Protein AF-A0A8S3FVF9-F1 (afdb_monomer)

Structure (mmCIF, N/CA/C/O backbone):
data_AF-A0A8S3FVF9-F1
#
_entry.id   AF-A0A8S3FVF9-F1
#
loop_
_atom_site.group_PDB
_atom_site.id
_atom_site.type_symbol
_atom_site.label_atom_id
_atom_site.label_alt_id
_atom_site.label_comp_id
_atom_site.label_asym_id
_atom_site.label_entity_id
_atom_site.label_seq_id
_atom_site.pdbx_PDB_ins_code
_atom_site.Cartn_x
_atom_site.Cartn_y
_atom_site.Cartn_z
_atom_site.occupancy
_atom_s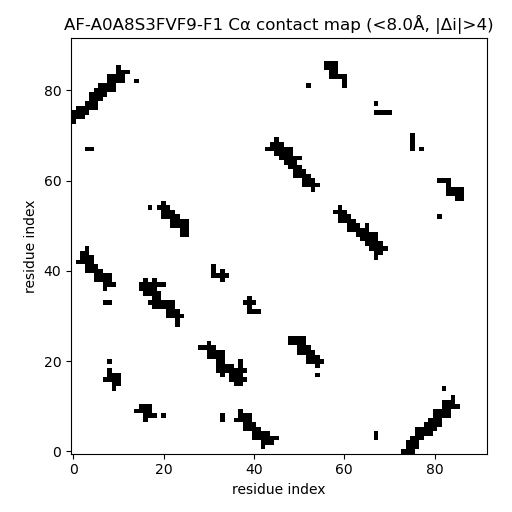ite.B_iso_or_equiv
_atom_site.auth_seq_id
_atom_site.auth_comp_id
_atom_site.auth_asym_id
_atom_site.au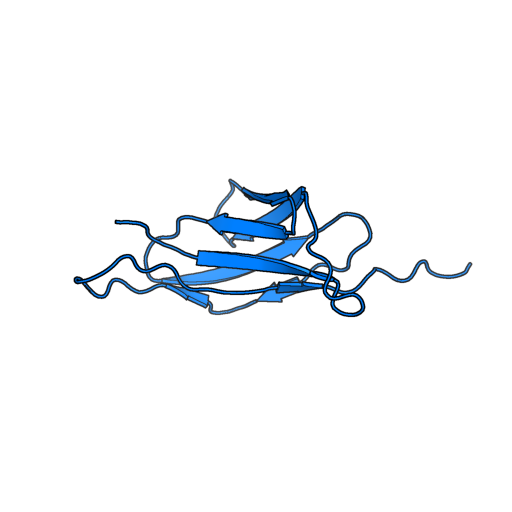th_atom_id
_atom_site.pdbx_PDB_model_num
ATOM 1 N N . SER A 1 1 ? -22.889 -3.137 -2.454 1.00 48.56 1 SER A N 1
ATOM 2 C CA . SER A 1 1 ? -22.103 -2.220 -1.603 1.00 48.56 1 SER A CA 1
ATOM 3 C C . SER A 1 1 ? -20.698 -2.782 -1.470 1.00 48.56 1 SER A C 1
ATOM 5 O O . SER A 1 1 ? -20.572 -3.983 -1.272 1.00 48.56 1 SER A O 1
ATOM 7 N N . HIS A 1 2 ? -19.657 -1.969 -1.647 1.00 60.53 2 HIS A N 1
ATOM 8 C CA . HIS A 1 2 ? -18.261 -2.402 -1.532 1.00 60.53 2 HIS A CA 1
ATOM 9 C C . HIS A 1 2 ? -17.537 -1.477 -0.550 1.00 60.53 2 HIS A C 1
ATOM 11 O O . HIS A 1 2 ? -17.648 -0.260 -0.673 1.00 60.53 2 HIS A O 1
ATOM 17 N N . LEU A 1 3 ? -16.827 -2.062 0.410 1.00 77.62 3 LEU A N 1
ATOM 18 C 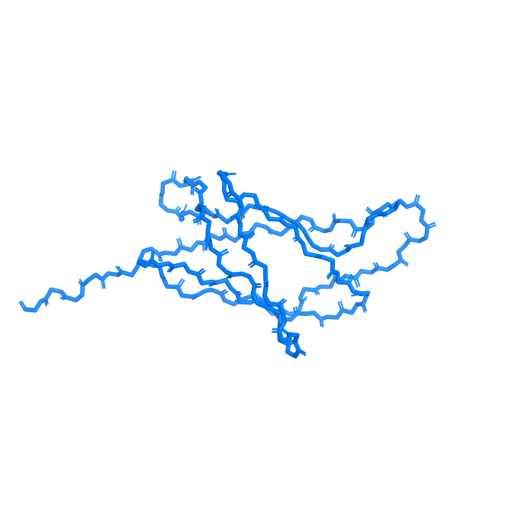CA . LEU A 1 3 ? -16.202 -1.377 1.541 1.00 77.62 3 LEU A CA 1
ATOM 19 C C . LEU A 1 3 ? -14.672 -1.430 1.421 1.00 77.62 3 LEU A C 1
ATOM 21 O O . LEU A 1 3 ? -14.150 -2.424 0.924 1.00 77.62 3 LEU A O 1
ATOM 25 N N . GLY A 1 4 ? -13.948 -0.417 1.898 1.00 86.88 4 GLY A N 1
ATOM 26 C CA . GLY A 1 4 ? -12.492 -0.464 2.074 1.00 86.88 4 GLY A CA 1
ATOM 27 C C . GLY A 1 4 ? -11.698 0.421 1.110 1.00 86.88 4 GLY A C 1
ATOM 28 O O . GLY A 1 4 ? -12.093 1.543 0.793 1.00 86.88 4 GLY A O 1
ATOM 29 N N . ILE A 1 5 ? -10.538 -0.068 0.669 1.00 90.81 5 ILE A N 1
ATOM 30 C CA . ILE A 1 5 ? -9.587 0.689 -0.157 1.00 90.81 5 ILE A CA 1
ATOM 31 C C . ILE A 1 5 ? -9.356 0.006 -1.504 1.00 90.81 5 ILE A C 1
ATOM 33 O O . ILE A 1 5 ? -9.377 -1.218 -1.615 1.00 90.81 5 ILE A O 1
ATOM 37 N N . LYS A 1 6 ? -9.096 0.794 -2.542 1.00 91.38 6 LYS A N 1
ATOM 38 C CA . LYS A 1 6 ? -8.653 0.308 -3.853 1.00 91.38 6 LYS A CA 1
ATOM 39 C C . LYS A 1 6 ? -7.667 1.287 -4.460 1.00 91.38 6 LYS A C 1
ATOM 41 O O . LYS A 1 6 ? -7.600 2.433 -4.032 1.00 91.38 6 LYS A O 1
ATOM 46 N N . GLY A 1 7 ? -6.963 0.894 -5.502 1.00 93.06 7 GLY A N 1
ATOM 47 C CA . GLY A 1 7 ? -6.105 1.827 -6.217 1.00 93.06 7 GLY A CA 1
ATOM 48 C C . GLY A 1 7 ? -5.130 1.124 -7.129 1.00 93.06 7 GLY A C 1
ATOM 49 O O . GLY A 1 7 ? -5.341 -0.026 -7.516 1.00 93.06 7 GLY A O 1
ATOM 50 N N . PHE A 1 8 ? -4.066 1.843 -7.455 1.00 95.75 8 PHE A N 1
ATOM 51 C CA . PHE A 1 8 ? -2.970 1.350 -8.272 1.00 95.75 8 PHE A CA 1
ATOM 52 C C . PHE A 1 8 ? -1.674 1.378 -7.472 1.00 95.75 8 PHE A C 1
ATOM 54 O O . PHE A 1 8 ? -1.412 2.348 -6.766 1.00 95.75 8 PHE A O 1
ATOM 61 N N . ILE A 1 9 ? -0.863 0.341 -7.618 1.00 96.56 9 ILE A N 1
ATOM 62 C CA . ILE A 1 9 ? 0.529 0.308 -7.178 1.00 96.56 9 ILE A CA 1
ATOM 63 C C . ILE A 1 9 ? 1.374 0.531 -8.418 1.00 96.56 9 ILE A C 1
ATOM 65 O O . ILE A 1 9 ? 1.251 -0.219 -9.389 1.00 96.56 9 ILE A O 1
ATOM 69 N N . ARG A 1 10 ? 2.179 1.586 -8.407 1.00 96.94 10 ARG A N 1
ATOM 70 C CA . ARG A 1 10 ? 2.979 2.009 -9.547 1.00 96.94 10 ARG A CA 1
ATOM 71 C C . ARG A 1 10 ? 4.426 2.186 -9.148 1.00 96.94 10 ARG A C 1
ATOM 73 O O . ARG A 1 10 ? 4.738 2.535 -8.013 1.00 96.94 10 ARG A O 1
ATOM 80 N N . ASP A 1 11 ? 5.280 1.949 -10.117 1.00 95.38 11 ASP A N 1
ATOM 81 C CA . ASP A 1 11 ? 6.654 2.403 -10.092 1.00 95.38 11 ASP A CA 1
ATOM 82 C C . ASP A 1 11 ? 6.651 3.934 -10.181 1.00 95.38 11 ASP A C 1
ATOM 84 O O . ASP A 1 11 ? 5.906 4.507 -10.981 1.00 95.38 11 ASP A O 1
ATOM 88 N N . ILE A 1 12 ? 7.395 4.602 -9.306 1.00 95.12 12 ILE A N 1
ATOM 89 C CA . ILE A 1 12 ? 7.371 6.068 -9.229 1.00 95.12 12 ILE A CA 1
ATOM 90 C C . ILE A 1 12 ? 8.027 6.741 -10.441 1.00 95.12 12 ILE A C 1
ATOM 92 O O . ILE A 1 12 ? 7.591 7.823 -10.821 1.00 95.12 12 ILE A O 1
ATOM 96 N N . ASP A 1 13 ? 9.013 6.094 -11.067 1.00 93.62 13 ASP A N 1
ATOM 97 C CA . ASP A 1 13 ? 9.799 6.676 -12.156 1.00 93.62 13 ASP A CA 1
ATOM 98 C C . ASP A 1 13 ? 9.125 6.431 -13.511 1.00 93.62 13 ASP A C 1
ATOM 100 O O . ASP A 1 13 ? 8.994 7.327 -14.343 1.00 93.62 13 ASP A O 1
ATOM 104 N N . THR A 1 14 ? 8.662 5.202 -13.738 1.00 94.25 14 THR A N 1
ATOM 105 C CA . THR A 1 14 ? 8.046 4.793 -15.010 1.00 94.25 14 THR A CA 1
ATOM 106 C C . THR A 1 14 ? 6.528 4.955 -15.020 1.00 94.25 14 THR A C 1
ATOM 108 O O . THR A 1 14 ? 5.905 4.820 -16.073 1.00 94.25 14 THR A O 1
ATOM 111 N N . HIS A 1 15 ? 5.907 5.171 -13.855 1.00 93.69 15 HIS A N 1
ATOM 112 C CA . HIS A 1 15 ? 4.452 5.147 -13.646 1.00 93.69 15 HIS A CA 1
ATOM 113 C C . HIS A 1 15 ? 3.766 3.840 -14.078 1.00 93.69 15 HIS A C 1
ATOM 115 O O . HIS A 1 15 ? 2.532 3.769 -14.168 1.00 93.69 15 HIS A O 1
ATOM 121 N N . THR A 1 16 ? 4.549 2.784 -14.307 1.00 95.31 16 THR A N 1
ATOM 122 C CA . THR A 1 16 ? 4.052 1.477 -14.729 1.00 95.31 16 THR A CA 1
ATOM 123 C C . THR A 1 16 ? 3.421 0.755 -13.546 1.00 95.31 16 THR A C 1
ATOM 125 O O . THR A 1 16 ? 3.929 0.787 -12.427 1.00 95.31 16 THR A O 1
ATOM 128 N N . GLY A 1 17 ? 2.287 0.097 -13.780 1.00 95.88 17 GLY A N 1
ATOM 129 C CA . GLY A 1 17 ? 1.589 -0.660 -12.746 1.00 95.88 17 GLY A CA 1
ATOM 130 C C . GLY A 1 17 ? 2.332 -1.936 -12.348 1.00 95.88 17 GLY A C 1
ATOM 131 O O . GLY A 1 17 ? 2.618 -2.779 -13.197 1.00 95.88 17 GLY A O 1
ATOM 132 N N . ILE A 1 18 ? 2.570 -2.117 -11.051 1.00 96.75 18 ILE A N 1
ATOM 133 C CA . ILE A 1 18 ? 3.339 -3.239 -10.504 1.00 96.75 18 ILE A CA 1
ATOM 134 C C . ILE A 1 18 ? 2.390 -4.374 -10.124 1.00 96.75 18 ILE A C 1
ATOM 136 O O . ILE A 1 18 ? 1.623 -4.278 -9.163 1.00 96.75 18 ILE A O 1
ATOM 140 N N . SER A 1 19 ? 2.444 -5.466 -10.884 1.00 96.94 19 SER A N 1
ATOM 141 C CA . SER A 1 19 ? 1.664 -6.680 -10.620 1.00 96.94 19 SER A CA 1
ATOM 142 C C . SER A 1 19 ? 2.288 -7.518 -9.504 1.00 96.94 19 SER A C 1
ATOM 144 O O . SER A 1 19 ? 3.507 -7.611 -9.392 1.00 96.94 19 SER A O 1
ATOM 146 N N . GLY A 1 20 ? 1.456 -8.189 -8.705 1.00 96.44 20 GLY A N 1
ATOM 147 C CA . GLY A 1 20 ? 1.910 -9.118 -7.670 1.00 96.44 20 GLY A CA 1
ATOM 148 C C . GLY A 1 20 ? 2.484 -8.464 -6.410 1.00 96.44 20 GLY A C 1
ATOM 149 O O . GLY A 1 20 ? 2.917 -9.200 -5.519 1.00 96.44 20 GLY A O 1
ATOM 150 N N . ALA A 1 21 ? 2.450 -7.132 -6.308 1.00 97.19 21 ALA A N 1
ATOM 151 C CA . ALA A 1 21 ? 2.810 -6.400 -5.100 1.00 97.19 21 ALA A CA 1
ATOM 152 C C . ALA A 1 21 ? 1.886 -6.812 -3.948 1.00 97.19 21 ALA A C 1
ATOM 154 O O . ALA A 1 21 ? 0.680 -6.961 -4.136 1.00 97.19 21 ALA A O 1
ATOM 155 N N . LEU A 1 22 ? 2.450 -7.028 -2.766 1.00 97.50 22 LEU A N 1
ATOM 156 C CA . LEU A 1 22 ? 1.757 -7.456 -1.563 1.00 97.50 22 LEU A CA 1
ATOM 157 C C . LEU A 1 22 ? 1.299 -6.229 -0.769 1.00 97.50 22 LEU A C 1
ATOM 159 O O . LEU A 1 22 ? 2.103 -5.363 -0.432 1.00 97.50 22 LEU A O 1
ATOM 163 N N . ILE A 1 23 ? 0.008 -6.180 -0.454 1.00 97.06 23 ILE A N 1
ATOM 164 C CA . ILE A 1 23 ? -0.636 -5.141 0.344 1.00 97.06 23 ILE A CA 1
ATOM 165 C C . ILE A 1 23 ? -0.990 -5.745 1.698 1.00 97.06 23 ILE A C 1
ATOM 167 O O . ILE A 1 23 ? -1.870 -6.611 1.800 1.00 97.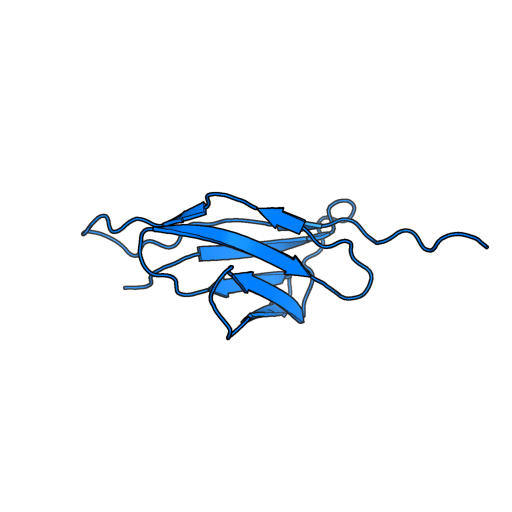06 23 ILE A O 1
ATOM 171 N N . GLN A 1 24 ? -0.315 -5.266 2.736 1.00 96.94 24 GLN A N 1
ATOM 172 C CA . GLN A 1 24 ? -0.504 -5.691 4.112 1.00 96.94 24 GLN A CA 1
ATOM 173 C C . GLN A 1 24 ? -1.084 -4.548 4.936 1.00 96.94 24 GLN A C 1
ATOM 175 O O . GLN A 1 24 ? -0.658 -3.404 4.816 1.00 96.94 24 GLN A O 1
ATOM 180 N N . VAL A 1 25 ? -2.075 -4.868 5.762 1.00 95.75 25 VAL A N 1
ATOM 181 C CA . VAL A 1 25 ? -2.679 -3.919 6.698 1.00 95.75 25 VAL A CA 1
ATOM 182 C C . VAL A 1 25 ? -2.235 -4.317 8.094 1.00 95.75 25 VAL A C 1
ATOM 184 O O . VAL A 1 25 ? -2.283 -5.500 8.436 1.00 95.75 25 VAL A O 1
ATOM 187 N N . GLU A 1 26 ? -1.762 -3.352 8.875 1.00 96.06 26 GLU A N 1
ATOM 188 C CA . GLU A 1 26 ? -1.326 -3.589 10.249 1.00 96.06 26 GLU A CA 1
ATOM 189 C C . GLU A 1 26 ? -2.432 -4.283 11.061 1.00 96.06 26 GLU A C 1
ATOM 191 O O . GLU A 1 26 ? -3.608 -3.938 10.958 1.00 96.06 26 GLU A O 1
ATOM 196 N N . GLY A 1 27 ? -2.065 -5.319 11.818 1.00 92.56 27 GLY A N 1
ATOM 197 C CA . GLY A 1 27 ? -3.013 -6.126 12.592 1.00 92.56 27 GLY A CA 1
ATOM 198 C C . GLY A 1 27 ? -3.864 -7.114 11.779 1.00 92.56 27 GLY A C 1
ATOM 199 O O . GLY A 1 27 ? -4.604 -7.895 12.374 1.00 92.56 27 GLY A O 1
ATOM 200 N N . VAL A 1 28 ? -3.753 -7.151 10.442 1.00 92.44 28 VAL A N 1
ATOM 201 C CA . VAL A 1 28 ? -4.517 -8.077 9.590 1.00 92.44 28 VAL A CA 1
ATOM 202 C C . VAL A 1 28 ? -3.599 -9.101 8.915 1.00 92.44 28 VAL A C 1
ATOM 204 O O . VAL A 1 28 ? -2.896 -8.801 7.954 1.00 92.44 28 VAL A O 1
ATOM 207 N N . LEU A 1 29 ? -3.670 -10.358 9.368 1.00 91.75 29 LEU A N 1
ATOM 208 C CA . LEU A 1 29 ? -2.774 -11.456 8.951 1.00 91.75 29 LEU A CA 1
ATOM 209 C C . LEU A 1 29 ? -3.003 -12.009 7.532 1.00 91.75 29 LEU A C 1
ATOM 211 O O . LEU A 1 29 ? -2.322 -12.936 7.108 1.00 91.75 29 LEU A O 1
ATOM 215 N N . HIS A 1 30 ? -3.952 -11.453 6.787 1.00 92.12 30 HIS A N 1
ATOM 216 C CA . HIS A 1 30 ? -4.296 -11.915 5.445 1.00 92.12 30 HIS A CA 1
ATOM 217 C C . HIS A 1 30 ? -3.937 -10.827 4.441 1.00 92.12 30 HIS A C 1
ATOM 219 O O . HIS A 1 30 ? -4.783 -9.972 4.207 1.00 92.12 30 HIS A O 1
ATOM 225 N N . PRO A 1 31 ? -2.728 -10.762 3.870 1.00 93.81 31 PRO A N 1
ATOM 226 C CA . PRO A 1 31 ? -2.406 -9.765 2.853 1.00 93.81 31 PRO A CA 1
ATOM 227 C C . PRO A 1 31 ? -3.129 -10.060 1.526 1.00 93.81 31 PRO A C 1
ATOM 229 O O . PRO A 1 31 ? -3.576 -11.178 1.280 1.00 93.81 31 PRO A O 1
ATOM 232 N N . VAL A 1 32 ? -3.253 -9.052 0.661 1.00 95.75 32 VAL A N 1
ATOM 233 C CA . VAL A 1 32 ? -3.749 -9.220 -0.722 1.00 95.75 32 VAL A CA 1
ATOM 234 C C . VAL A 1 32 ? -2.650 -8.865 -1.714 1.00 95.75 32 VAL A C 1
ATOM 236 O O . VAL A 1 32 ? -1.675 -8.219 -1.340 1.00 95.75 32 VAL A O 1
ATOM 239 N N . ARG A 1 33 ? -2.787 -9.286 -2.973 1.00 97.06 33 ARG A N 1
ATOM 240 C CA . ARG A 1 33 ? -1.841 -8.942 -4.041 1.00 97.06 33 ARG A CA 1
ATOM 241 C C . ARG A 1 33 ? -2.486 -8.052 -5.095 1.00 97.06 33 ARG A C 1
ATOM 243 O O . ARG A 1 33 ? -3.679 -8.193 -5.364 1.00 97.06 33 ARG A O 1
ATOM 250 N N . SER A 1 34 ? -1.702 -7.165 -5.702 1.00 96.81 34 SER A N 1
ATOM 251 C CA . SER A 1 34 ? -2.131 -6.454 -6.905 1.00 96.81 34 SER A CA 1
ATOM 252 C C . SER A 1 34 ? -2.236 -7.403 -8.095 1.00 96.81 34 SER A C 1
ATOM 254 O O . SER A 1 34 ? -1.469 -8.361 -8.232 1.00 96.81 34 SER A O 1
ATOM 256 N N . VAL A 1 35 ? -3.191 -7.114 -8.974 1.00 95.19 35 VAL A N 1
ATOM 257 C CA . VAL A 1 35 ? -3.373 -7.807 -10.252 1.00 95.19 35 VAL A CA 1
ATOM 258 C C . VAL A 1 35 ? -2.588 -7.103 -11.366 1.00 95.19 35 VAL A C 1
ATOM 260 O O . VAL A 1 35 ? -1.828 -6.159 -11.122 1.00 95.19 35 VAL A O 1
ATOM 263 N N . LYS A 1 36 ? -2.783 -7.548 -12.614 1.00 92.62 36 LYS A N 1
ATOM 264 C CA . LYS A 1 36 ? -2.199 -6.918 -13.806 1.00 92.62 36 LYS A CA 1
ATOM 265 C C . LYS A 1 36 ? -2.453 -5.400 -13.803 1.00 92.62 36 LYS A C 1
ATOM 267 O O . LYS A 1 36 ? -3.537 -4.947 -13.441 1.00 92.62 36 LYS A O 1
ATOM 272 N N . ASN A 1 37 ? -1.449 -4.624 -14.215 1.00 92.25 37 ASN A N 1
ATOM 273 C CA . ASN A 1 37 ? -1.434 -3.152 -14.190 1.00 92.25 37 ASN A CA 1
ATOM 274 C C . ASN A 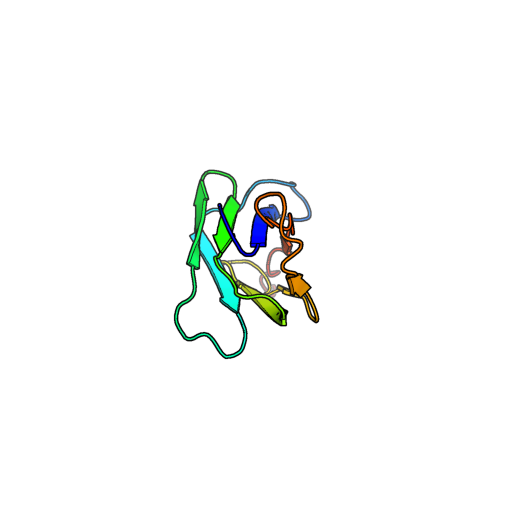1 37 ? -1.458 -2.530 -12.778 1.00 92.25 37 ASN A C 1
ATOM 276 O O . ASN A 1 37 ? -1.778 -1.351 -12.627 1.00 92.25 37 ASN A O 1
ATOM 280 N N . GLY A 1 38 ? -1.129 -3.304 -11.741 1.00 94.62 38 GLY A N 1
ATOM 281 C CA . GLY A 1 38 ? -0.987 -2.810 -10.372 1.00 94.62 38 GLY A CA 1
ATOM 282 C C . GLY A 1 38 ? -2.296 -2.465 -9.674 1.00 94.62 38 GLY A C 1
ATOM 283 O O . GLY A 1 38 ? -2.270 -1.869 -8.601 1.00 94.62 38 GLY A O 1
ATOM 284 N N . VAL A 1 39 ? -3.442 -2.835 -10.246 1.00 95.44 39 VAL A N 1
ATOM 285 C CA . VAL A 1 39 ? -4.744 -2.629 -9.604 1.00 95.44 39 VAL A CA 1
ATOM 286 C C . VAL A 1 39 ? -4.828 -3.485 -8.344 1.00 95.44 39 VAL A C 1
ATOM 288 O O . VAL A 1 39 ? -4.447 -4.654 -8.352 1.00 95.44 39 VAL A O 1
ATOM 291 N N . TYR A 1 40 ? -5.364 -2.929 -7.264 1.00 94.50 40 TYR A N 1
ATOM 292 C CA . TYR A 1 40 ? -5.666 -3.685 -6.055 1.00 94.50 40 TYR A CA 1
ATOM 293 C C . TYR A 1 40 ? -6.983 -3.218 -5.431 1.00 94.50 40 TYR A C 1
ATOM 295 O O . TYR A 1 40 ? -7.433 -2.087 -5.636 1.00 94.50 40 TYR A O 1
ATOM 303 N N . TRP A 1 41 ? -7.590 -4.093 -4.636 1.00 92.25 41 TRP A N 1
ATOM 304 C CA . TRP A 1 41 ? -8.701 -3.768 -3.753 1.00 92.25 41 TRP A CA 1
ATOM 305 C C . TRP A 1 41 ? -8.570 -4.570 -2.467 1.00 92.25 41 TRP A C 1
ATOM 307 O O . TRP A 1 41 ? -8.177 -5.737 -2.464 1.00 92.25 41 TRP A O 1
ATOM 317 N N . ARG A 1 42 ? -8.902 -3.928 -1.355 1.00 91.25 42 ARG A N 1
ATOM 318 C CA . ARG A 1 42 ? -8.864 -4.519 -0.032 1.00 91.25 42 ARG A CA 1
ATOM 319 C C . ARG A 1 42 ? -10.079 -4.070 0.764 1.00 91.25 42 ARG A C 1
ATOM 321 O O . ARG A 1 42 ? -10.213 -2.894 1.089 1.00 91.25 42 ARG A O 1
ATOM 328 N N . LEU A 1 43 ? -10.934 -5.035 1.098 1.00 89.44 43 LEU A N 1
ATOM 329 C CA . LEU A 1 43 ? -12.038 -4.830 2.027 1.00 89.44 43 LEU A CA 1
ATOM 330 C C . LEU A 1 43 ? -11.485 -4.505 3.418 1.00 89.44 43 LEU A C 1
ATOM 332 O O . LEU A 1 43 ? -10.659 -5.255 3.945 1.00 89.44 43 LEU A O 1
ATOM 336 N N . LEU A 1 44 ? -11.937 -3.387 3.982 1.00 88.25 44 LEU A N 1
ATOM 337 C CA . LEU A 1 44 ? -11.602 -2.920 5.325 1.00 88.25 44 LEU A CA 1
ATOM 338 C C . LEU A 1 44 ? -12.841 -2.309 5.954 1.00 88.25 44 LEU A C 1
ATOM 340 O O . LEU A 1 44 ? -13.581 -1.601 5.277 1.00 88.25 44 LEU A O 1
ATOM 344 N N . LEU A 1 45 ? -13.038 -2.577 7.241 1.00 87.31 45 LEU A N 1
ATOM 345 C CA . LEU A 1 45 ? -14.054 -1.903 8.040 1.00 87.31 45 LEU A CA 1
ATOM 346 C C . LEU A 1 45 ? -13.672 -0.430 8.257 1.00 87.31 45 LEU A C 1
ATOM 348 O O . LEU A 1 45 ? -12.485 -0.091 8.150 1.00 87.31 45 LEU A O 1
ATOM 352 N N . PRO A 1 46 ? -14.643 0.443 8.579 1.00 88.19 46 PRO A N 1
ATOM 353 C CA . PRO A 1 46 ? -14.342 1.811 8.959 1.00 88.19 46 PRO A CA 1
ATOM 354 C C . PRO A 1 46 ? -13.341 1.878 10.103 1.00 88.19 46 PRO A C 1
ATOM 356 O O . PRO A 1 46 ? -13.377 1.067 11.027 1.00 88.19 46 PRO A O 1
ATOM 359 N N . GLY A 1 47 ? -12.455 2.859 10.033 1.00 88.88 47 GLY A N 1
ATOM 360 C CA . GLY A 1 47 ? -11.360 3.033 10.969 1.00 88.88 47 GLY A CA 1
ATOM 361 C C . GLY A 1 47 ? -10.130 3.623 10.293 1.00 88.88 47 GLY A C 1
ATOM 362 O O . GLY A 1 47 ? -10.126 3.907 9.092 1.00 88.88 47 GLY A O 1
ATOM 363 N N . LEU A 1 48 ? -9.084 3.803 11.092 1.00 91.44 48 LEU A N 1
ATOM 364 C CA . LEU A 1 48 ? -7.763 4.198 10.623 1.00 91.44 48 LEU A CA 1
ATOM 365 C C . LEU A 1 48 ? -6.913 2.951 10.417 1.00 91.44 48 LEU A C 1
ATOM 367 O O . LEU A 1 48 ? -6.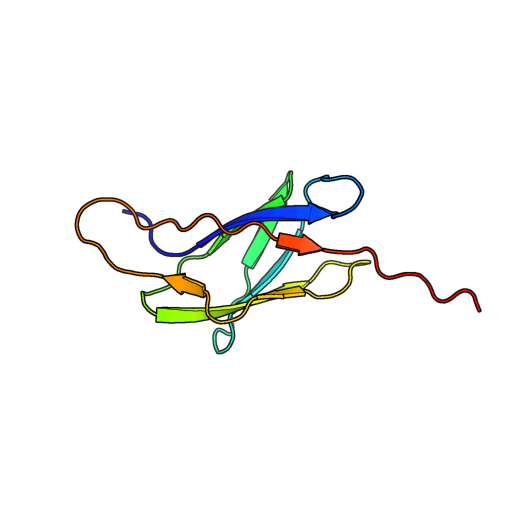807 2.113 11.309 1.00 91.44 48 LEU A O 1
ATOM 371 N N . HIS A 1 49 ? -6.299 2.855 9.243 1.00 92.88 49 HIS A N 1
ATOM 372 C CA . HIS A 1 49 ? -5.479 1.714 8.859 1.00 92.88 49 HIS A CA 1
ATOM 373 C C . HIS A 1 49 ? -4.090 2.169 8.434 1.00 92.88 49 HIS A C 1
ATOM 375 O O . HIS A 1 49 ? -3.945 3.141 7.687 1.00 92.88 49 HIS A O 1
ATOM 381 N N . ASN A 1 50 ? -3.077 1.418 8.853 1.00 95.75 50 ASN A N 1
ATOM 382 C CA . ASN A 1 50 ? -1.718 1.547 8.345 1.00 95.75 50 ASN A CA 1
ATOM 383 C C . ASN A 1 50 ? -1.489 0.450 7.311 1.00 95.75 50 ASN A C 1
ATOM 385 O O . ASN A 1 50 ? -1.736 -0.729 7.576 1.00 95.75 50 ASN A O 1
ATOM 389 N N . VAL A 1 51 ? -1.073 0.842 6.110 1.00 96.25 51 VAL A N 1
ATOM 390 C CA . VAL A 1 51 ? -0.970 -0.064 4.965 1.00 96.25 51 VAL A CA 1
ATOM 391 C C . VAL A 1 51 ? 0.442 -0.030 4.417 1.00 96.25 51 VAL A C 1
ATOM 393 O O . VAL A 1 51 ? 0.926 1.027 4.014 1.00 96.25 51 VAL A O 1
ATOM 396 N N . THR A 1 52 ? 1.062 -1.201 4.358 1.00 96.94 52 THR A N 1
ATOM 397 C CA . THR A 1 52 ? 2.394 -1.413 3.800 1.00 96.94 52 THR A CA 1
ATOM 398 C C . THR A 1 52 ? 2.278 -2.140 2.470 1.00 96.94 52 THR A C 1
ATOM 400 O O . THR A 1 52 ? 1.620 -3.178 2.366 1.00 96.94 52 THR A O 1
ATOM 403 N N . VAL A 1 53 ? 2.940 -1.603 1.451 1.00 97.12 53 VAL A N 1
ATOM 404 C CA . VAL A 1 53 ? 3.087 -2.220 0.137 1.00 97.12 53 VAL A CA 1
ATOM 405 C C . VAL A 1 53 ? 4.520 -2.698 -0.036 1.00 97.12 53 VAL A C 1
ATOM 407 O O . VAL A 1 53 ? 5.462 -1.948 0.206 1.00 97.12 53 VAL A O 1
ATOM 410 N N . THR A 1 54 ? 4.675 -3.945 -0.472 1.00 97.06 54 THR A N 1
ATOM 411 C CA . THR A 1 54 ? 5.967 -4.555 -0.816 1.00 97.06 54 THR A CA 1
ATOM 412 C C . THR A 1 54 ? 5.888 -5.188 -2.199 1.00 97.06 54 THR A C 1
ATOM 414 O O . THR A 1 54 ? 4.862 -5.748 -2.580 1.00 97.06 54 THR A O 1
ATOM 417 N N . ALA A 1 55 ? 6.969 -5.124 -2.966 1.00 96.56 55 ALA A N 1
ATOM 418 C CA . ALA A 1 55 ? 7.098 -5.826 -4.237 1.00 96.56 55 ALA A CA 1
ATOM 419 C C . ALA A 1 55 ? 8.556 -6.257 -4.428 1.00 96.56 55 ALA A C 1
ATOM 421 O O . ALA A 1 55 ? 9.466 -5.620 -3.903 1.00 96.56 55 ALA A O 1
ATOM 422 N N . ALA A 1 56 ? 8.782 -7.355 -5.149 1.00 94.19 56 ALA A N 1
ATOM 423 C CA . ALA A 1 56 ? 10.136 -7.838 -5.408 1.00 94.19 56 ALA A CA 1
ATOM 424 C C . ALA A 1 56 ? 10.923 -6.801 -6.225 1.00 94.19 56 ALA A C 1
ATOM 426 O O . ALA A 1 56 ? 10.425 -6.340 -7.248 1.00 94.19 56 ALA A O 1
ATOM 427 N N . GLY A 1 57 ? 12.124 -6.437 -5.766 1.00 93.56 57 GLY A N 1
ATOM 428 C CA . GLY A 1 57 ? 12.954 -5.402 -6.399 1.00 93.56 57 GLY A CA 1
ATOM 429 C C . GLY A 1 57 ? 12.571 -3.959 -6.047 1.00 93.56 57 GLY A C 1
ATOM 430 O O . GLY A 1 57 ? 13.202 -3.034 -6.543 1.00 93.56 57 GLY A O 1
ATOM 431 N N . TYR A 1 58 ? 11.578 -3.746 -5.178 1.00 95.19 58 TYR A N 1
ATOM 432 C CA . TYR A 1 58 ? 11.127 -2.419 -4.755 1.00 95.19 58 TYR A CA 1
ATOM 433 C C . TYR A 1 58 ? 11.318 -2.205 -3.256 1.00 95.19 58 TYR A C 1
ATOM 435 O O . TYR A 1 58 ? 11.210 -3.137 -2.455 1.00 95.19 58 TYR A O 1
ATOM 443 N N . LEU A 1 59 ? 11.534 -0.950 -2.865 1.00 95.25 59 LEU A N 1
ATOM 444 C CA . LEU A 1 59 ? 11.517 -0.552 -1.464 1.00 95.25 59 LEU A CA 1
ATOM 445 C C . LEU A 1 59 ? 10.083 -0.608 -0.910 1.00 95.25 59 LEU A C 1
ATOM 447 O O . LEU A 1 59 ? 9.142 -0.175 -1.585 1.00 95.25 59 LEU A O 1
ATOM 451 N N . PRO A 1 60 ? 9.888 -1.116 0.322 1.00 95.44 60 PRO A N 1
ATOM 452 C CA . PRO A 1 60 ? 8.584 -1.098 0.963 1.00 95.44 60 PRO A CA 1
ATOM 453 C C . PRO A 1 60 ? 8.108 0.338 1.188 1.00 95.44 60 PRO A C 1
ATOM 455 O O . PRO A 1 60 ? 8.877 1.206 1.599 1.00 95.44 60 PRO A O 1
ATOM 458 N N . GLN A 1 61 ? 6.813 0.575 0.990 1.00 96.19 61 GLN A N 1
ATOM 459 C CA . GLN A 1 61 ? 6.182 1.857 1.289 1.00 96.19 61 GLN A CA 1
ATOM 460 C C . GLN A 1 61 ? 5.030 1.658 2.263 1.00 96.19 61 GLN A C 1
ATOM 462 O O . GLN A 1 61 ? 4.091 0.913 1.982 1.00 96.19 61 GLN A O 1
ATOM 467 N N . THR A 1 62 ? 5.064 2.391 3.373 1.00 95.62 62 THR A N 1
ATOM 468 C CA . THR A 1 62 ? 3.973 2.421 4.349 1.00 95.62 62 THR A CA 1
ATOM 469 C C . THR A 1 62 ? 3.225 3.741 4.259 1.00 95.62 62 THR A C 1
ATOM 471 O O . THR A 1 62 ? 3.828 4.814 4.235 1.00 95.62 62 THR A O 1
ATOM 474 N N . ARG A 1 63 ? 1.894 3.673 4.238 1.00 94.06 63 ARG A N 1
ATOM 475 C CA . ARG A 1 63 ? 1.013 4.824 4.432 1.00 94.06 63 ARG A CA 1
ATOM 476 C C . ARG A 1 63 ? 0.252 4.670 5.733 1.00 94.06 63 ARG A C 1
ATOM 478 O O . ARG A 1 63 ? -0.447 3.679 5.933 1.00 94.06 63 ARG A O 1
ATOM 485 N N . PHE A 1 64 ? 0.383 5.677 6.583 1.00 93.81 64 PHE A N 1
ATOM 486 C CA . PHE A 1 64 ? -0.234 5.709 7.899 1.00 93.81 64 PHE A CA 1
ATOM 487 C C . PHE A 1 64 ? -1.589 6.419 7.862 1.00 93.81 64 PHE A C 1
ATOM 489 O O . PHE A 1 64 ? -1.816 7.296 7.024 1.00 93.81 64 PHE A O 1
ATOM 496 N N . ASN A 1 65 ? -2.464 6.069 8.804 1.00 92.06 65 ASN A N 1
ATOM 497 C CA . ASN A 1 65 ? -3.718 6.772 9.082 1.00 92.06 65 ASN A CA 1
ATOM 498 C C . ASN A 1 65 ? -4.673 6.870 7.876 1.00 92.06 65 ASN A C 1
ATOM 500 O O . ASN A 1 65 ? -5.323 7.895 7.656 1.00 92.06 65 ASN A O 1
ATOM 504 N N . ILE A 1 66 ? -4.788 5.804 7.077 1.00 90.62 66 ILE A N 1
ATOM 505 C CA . ILE A 1 66 ? -5.783 5.740 6.002 1.00 90.62 66 ILE A CA 1
ATOM 506 C C . ILE A 1 66 ? -7.174 5.599 6.630 1.00 90.62 66 ILE A C 1
ATOM 508 O O . ILE A 1 66 ? -7.511 4.547 7.166 1.00 90.62 66 ILE A O 1
ATOM 512 N N . SER A 1 67 ? -7.974 6.664 6.542 1.00 89.44 67 SER A N 1
ATOM 513 C CA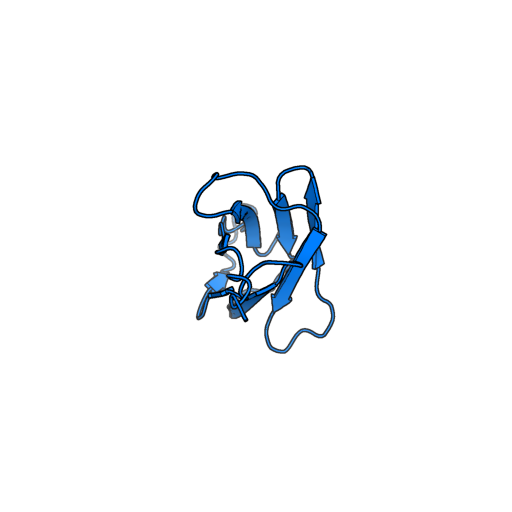 . SER A 1 67 ? -9.345 6.704 7.062 1.00 89.44 67 SER A CA 1
ATOM 514 C C . SER A 1 67 ? -10.340 6.067 6.095 1.00 89.44 67 SER A C 1
ATOM 516 O O . SER A 1 67 ? -10.564 6.574 4.995 1.00 89.44 67 SER A O 1
ATOM 518 N N . VAL A 1 68 ? -10.940 4.957 6.518 1.00 87.38 68 VAL A N 1
ATOM 519 C CA . VAL A 1 68 ? -12.105 4.333 5.885 1.00 87.38 68 VAL A CA 1
ATOM 520 C C . VAL A 1 68 ? -13.326 4.730 6.715 1.00 87.38 68 VAL A C 1
ATOM 522 O O . VAL A 1 68 ? -13.319 4.550 7.929 1.00 87.38 68 VAL A O 1
ATOM 525 N N . THR A 1 69 ? -14.371 5.286 6.102 1.00 82.38 69 THR A N 1
ATOM 526 C CA . THR A 1 69 ? -15.605 5.681 6.809 1.00 82.38 69 THR A CA 1
ATOM 527 C C . THR A 1 69 ? -16.801 4.821 6.384 1.00 82.38 69 THR A C 1
ATOM 529 O O . THR A 1 69 ? -16.690 4.001 5.481 1.00 82.38 69 THR A O 1
ATOM 532 N N . ASN A 1 70 ? -17.939 4.951 7.067 1.00 66.81 70 ASN A N 1
ATOM 533 C CA . ASN A 1 70 ? -19.242 4.425 6.644 1.00 66.81 70 ASN A CA 1
ATOM 534 C C . ASN A 1 70 ? -20.166 5.635 6.498 1.00 66.81 70 ASN A C 1
ATOM 536 O O . ASN A 1 70 ? -20.796 6.038 7.464 1.00 66.81 70 ASN A O 1
ATOM 540 N N . ASN A 1 71 ? -20.185 6.277 5.334 1.00 59.81 71 ASN A N 1
ATOM 541 C CA . ASN A 1 71 ? -21.222 7.247 5.010 1.00 59.81 71 ASN A CA 1
ATOM 542 C C . ASN A 1 71 ? -22.293 6.500 4.214 1.00 59.81 71 ASN A C 1
ATOM 544 O O . ASN A 1 71 ? -22.045 6.041 3.099 1.00 59.81 71 ASN A O 1
ATOM 548 N N . ASP A 1 72 ? -23.455 6.353 4.840 1.00 54.72 72 ASP A N 1
ATOM 549 C CA . ASP A 1 72 ? -24.531 5.394 4.568 1.00 54.72 72 ASP A CA 1
ATOM 550 C C . ASP A 1 72 ? -25.246 5.468 3.202 1.00 54.72 72 ASP A C 1
ATOM 552 O O . ASP A 1 72 ? -26.367 4.985 3.089 1.00 54.72 72 ASP A O 1
ATOM 556 N N . LEU A 1 73 ? -24.664 6.009 2.122 1.00 51.56 73 LEU A N 1
ATOM 557 C CA . LEU A 1 73 ? -25.410 6.151 0.854 1.00 51.56 73 LEU A CA 1
ATOM 558 C C . LEU A 1 73 ? -24.727 5.683 -0.434 1.00 51.56 73 LEU A C 1
ATOM 560 O O . LEU A 1 73 ? -25.412 5.551 -1.441 1.00 51.56 73 LEU A O 1
ATOM 564 N N . THR A 1 74 ? -23.437 5.338 -0.452 1.00 48.31 74 THR A N 1
ATOM 565 C CA . THR A 1 74 ? -22.820 4.734 -1.655 1.00 48.31 74 THR A CA 1
ATOM 566 C C . THR A 1 74 ? -21.479 4.102 -1.306 1.00 48.31 74 THR A C 1
ATOM 568 O O . THR A 1 74 ? -20.767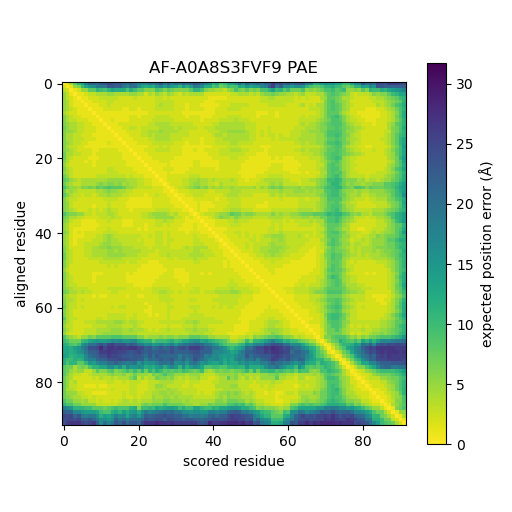 4.606 -0.446 1.00 48.31 74 THR A O 1
ATOM 571 N N . SER A 1 75 ? -21.147 2.979 -1.950 1.00 48.62 75 SER A N 1
ATOM 572 C CA . SER A 1 75 ? -19.978 2.141 -1.649 1.00 48.62 75 SER A CA 1
ATOM 573 C C . SER A 1 75 ? -18.713 2.948 -1.356 1.00 48.62 75 SER A C 1
ATOM 575 O O . SER A 1 75 ? -18.173 3.625 -2.235 1.00 48.62 75 SER A O 1
ATOM 577 N N . LEU A 1 76 ? -18.232 2.829 -0.127 1.00 54.09 76 LEU A N 1
ATOM 578 C CA . LEU A 1 76 ? -17.076 3.535 0.385 1.00 54.09 76 LEU A CA 1
ATOM 579 C C . LEU A 1 76 ? -15.792 2.853 -0.084 1.00 54.09 76 LEU A C 1
ATOM 581 O O . LEU A 1 76 ? -15.140 2.107 0.640 1.00 54.09 76 LEU A O 1
ATOM 585 N N . GLN A 1 77 ? -15.477 3.062 -1.358 1.00 60.91 77 GLN A N 1
ATOM 586 C CA . GLN A 1 77 ? -14.212 2.662 -1.954 1.00 60.91 77 GLN A CA 1
ATOM 587 C C . GLN A 1 77 ? -13.294 3.878 -1.986 1.00 60.91 77 GLN A C 1
ATOM 589 O O . GLN A 1 77 ? -13.412 4.736 -2.861 1.00 60.91 77 GLN A O 1
ATOM 594 N N . LEU A 1 78 ? -12.356 3.945 -1.047 1.00 74.00 78 LEU A N 1
ATOM 595 C CA . LEU A 1 78 ? -11.352 4.998 -1.045 1.00 74.00 78 LEU A CA 1
ATOM 596 C C . LEU A 1 78 ? -10.253 4.654 -2.053 1.00 74.00 78 LEU A C 1
ATOM 598 O O . LEU A 1 78 ? -9.564 3.641 -1.905 1.00 74.00 78 LEU A O 1
ATOM 602 N N . GLN A 1 79 ? -10.073 5.501 -3.069 1.00 82.75 79 GLN A N 1
ATOM 603 C CA . GLN A 1 79 ? -8.941 5.354 -3.975 1.00 82.75 79 GLN A CA 1
ATOM 604 C C . GLN A 1 79 ? -7.650 5.806 -3.275 1.00 82.75 79 GLN A C 1
ATOM 606 O O . GLN A 1 79 ? -7.510 6.970 -2.898 1.00 82.75 79 GLN A O 1
ATOM 611 N N . LYS A 1 80 ? -6.695 4.890 -3.107 1.00 87.50 80 LYS A N 1
ATOM 612 C CA . LYS A 1 80 ? -5.356 5.152 -2.573 1.00 87.50 80 LYS A CA 1
ATOM 613 C C . LYS A 1 80 ? -4.313 4.508 -3.473 1.00 87.50 80 LYS A C 1
ATOM 615 O O . LYS A 1 80 ? -4.106 3.308 -3.452 1.00 87.50 80 LYS A O 1
ATOM 620 N N . ASN A 1 81 ? -3.651 5.321 -4.283 1.00 91.25 81 ASN A N 1
ATOM 621 C CA . ASN A 1 81 ? -2.553 4.839 -5.115 1.00 91.25 81 ASN A CA 1
ATOM 622 C C . ASN A 1 81 ? -1.260 4.790 -4.296 1.00 91.25 81 ASN A C 1
ATOM 624 O O . ASN A 1 81 ? -1.062 5.655 -3.442 1.00 91.25 81 ASN A O 1
ATOM 628 N N . PHE A 1 82 ? -0.399 3.820 -4.575 1.00 92.81 82 PHE A N 1
ATOM 629 C CA . PHE A 1 82 ? 0.948 3.704 -4.025 1.00 92.81 82 PHE A CA 1
ATOM 630 C C . PHE A 1 82 ? 1.957 3.888 -5.153 1.00 92.81 82 PHE A C 1
ATOM 632 O O . PHE A 1 82 ? 1.757 3.370 -6.250 1.00 92.81 82 PHE A O 1
ATOM 639 N N . GLU A 1 83 ? 3.021 4.623 -4.863 1.00 93.56 83 GLU A N 1
ATOM 640 C CA . GLU A 1 83 ? 4.131 4.880 -5.779 1.00 93.56 83 GLU A CA 1
ATOM 641 C C . GLU A 1 83 ? 5.397 4.446 -5.056 1.00 93.56 83 GLU A C 1
ATOM 643 O O . GLU A 1 83 ? 5.747 5.028 -4.024 1.00 93.56 83 GLU A O 1
ATOM 648 N N . ILE A 1 84 ? 6.011 3.370 -5.543 1.00 93.44 84 ILE A N 1
ATOM 649 C CA . ILE A 1 84 ? 7.135 2.704 -4.887 1.00 93.44 84 ILE A CA 1
ATOM 650 C C . ILE A 1 84 ? 8.388 2.779 -5.760 1.00 93.44 84 ILE A C 1
ATOM 652 O O . ILE A 1 84 ? 8.317 2.720 -6.987 1.00 93.44 84 ILE A O 1
ATOM 656 N N . LEU A 1 85 ? 9.528 2.953 -5.095 1.00 93.94 85 LEU A N 1
ATOM 657 C CA . LEU A 1 85 ? 10.849 3.121 -5.700 1.00 93.94 85 LEU A CA 1
ATOM 658 C C . LEU A 1 85 ? 11.515 1.763 -5.901 1.00 93.94 85 LEU A C 1
ATOM 660 O O . LEU A 1 85 ? 11.424 0.907 -5.015 1.00 93.94 85 LEU A O 1
ATOM 664 N N . LEU A 1 86 ? 12.222 1.583 -7.017 1.00 92.69 86 LEU A N 1
ATOM 665 C CA . LEU A 1 86 ? 13.124 0.445 -7.177 1.00 92.69 86 LEU A CA 1
ATOM 666 C C . LEU A 1 86 ? 14.192 0.479 -6.079 1.00 92.69 86 LEU A C 1
ATOM 668 O O . LEU A 1 86 ? 14.749 1.532 -5.752 1.00 92.69 86 LEU A O 1
ATOM 672 N N . ALA A 1 87 ? 14.466 -0.682 -5.493 1.00 89.69 87 ALA A N 1
ATOM 673 C CA . ALA A 1 87 ? 15.615 -0.834 -4.622 1.00 89.69 87 ALA A CA 1
ATOM 674 C C . ALA A 1 87 ? 16.862 -0.702 -5.498 1.00 89.69 87 ALA A C 1
ATOM 676 O O . ALA A 1 87 ? 17.027 -1.448 -6.462 1.00 89.69 87 ALA A O 1
ATOM 677 N N . LYS A 1 88 ? 17.720 0.273 -5.193 1.00 82.44 88 LYS A N 1
ATOM 678 C CA . LYS A 1 88 ? 19.024 0.350 -5.846 1.00 82.44 88 LYS A CA 1
ATOM 679 C C . LYS A 1 88 ? 19.796 -0.900 -5.441 1.00 82.44 88 LYS A C 1
ATOM 681 O O . LYS A 1 88 ? 19.940 -1.152 -4.245 1.00 82.44 88 LYS A O 1
ATOM 686 N N . GLU A 1 89 ? 20.249 -1.683 -6.415 1.00 71.25 89 GLU A N 1
ATOM 687 C CA . GLU A 1 89 ? 21.298 -2.661 -6.147 1.00 71.25 89 GLU A CA 1
ATOM 688 C C . GLU A 1 89 ? 22.500 -1.863 -5.633 1.00 71.25 89 GLU A C 1
ATOM 690 O O . GLU A 1 89 ? 22.942 -0.915 -6.284 1.00 71.25 89 GLU A O 1
ATOM 695 N N . GLU A 1 90 ? 22.957 -2.162 -4.415 1.00 56.41 90 GLU A N 1
ATOM 696 C CA . GLU A 1 90 ? 24.230 -1.629 -3.942 1.00 56.41 90 GLU A CA 1
ATOM 697 C C . GLU A 1 90 ? 25.307 -2.161 -4.887 1.00 56.41 90 GLU A C 1
ATOM 699 O O . GLU A 1 90 ? 25.573 -3.363 -4.936 1.00 56.41 90 GLU A O 1
ATOM 704 N N . GLU A 1 91 ? 25.873 -1.259 -5.686 1.00 53.03 91 GLU A N 1
ATOM 705 C CA . GLU A 1 91 ? 27.060 -1.532 -6.482 1.00 53.03 91 GLU A CA 1
ATOM 706 C C . GLU A 1 91 ? 28.172 -1.913 -5.493 1.00 53.03 91 GLU A C 1
ATOM 708 O O . GLU A 1 91 ? 28.553 -1.114 -4.634 1.00 53.03 91 GLU A O 1
ATOM 713 N N . LYS A 1 92 ? 28.594 -3.179 -5.537 1.00 44.41 92 LYS A N 1
ATOM 714 C CA . LYS A 1 92 ? 29.646 -3.723 -4.677 1.00 44.41 92 LYS A CA 1
ATOM 715 C C . LYS A 1 92 ? 31.027 -3.395 -5.228 1.00 44.41 92 LYS A C 1
ATOM 717 O O . LYS A 1 92 ? 31.207 -3.561 -6.454 1.00 44.41 92 LYS A O 1
#

InterPro domains:
  IPR008969 Carboxypeptidase-like, regulatory domain superfamily [SSF49464] (4-76)
  IPR050753 Peptidase M14 domain-containing protein [PTHR11532] (2-76)

Foldseek 3Di:
DAFDEKEFEAAQPVRFGDWQKWKDKPPDPDIDTAHHRRIDDDHDDFDFIWIWIGDVQWDIDIDGGDGTDCPPDDYRYHYDYHHIYGDDDPPD

pLDDT: mean 87.15, std 14.25, range [44.41, 97.5]

Nearest PDB structures (foldseek):
  1h8l-assembly1_A  TM=9.768E-01  e=2.306E-08  Lophonetta specularioides
  2nsm-assembly1_A  TM=9.663E-01  e=2.442E-08  Homo sapiens
  5aq0-assembly1_A  TM=9.380E-01  e=3.248E-08  Homo sapiens
  3mn8-assembly3_C  TM=8.590E-01  e=1.702E-07  Drosophila melanogaster
  3mn8-assembly4_D  TM=8.575E-01  e=2.138E-07  Drosophila melanogaster

Mean predicted aligned error: 5.62 Å

Sequence (92 aa):
SHLGIKGFIRDIDTHTGISGALIQVEGVLHPVRSVKNGVYWRLLLPGLHNVTVTAAGYLPQTRFNISVTNNDLTSLQLQKNFEILLAKEEEK

Organism: NCBI:txid392030

Radius of gyration: 13.95 Å; Cα contacts (8 Å, |Δi|>4): 220; chains: 1; bounding box: 55×19×28 Å

Secondary structure (DSSP, 8-state):
---EEEEEEEETTT--B-TT-EEEETTEEEEEE--GGGEEEE---SEEEEEEEE-TTB--EEEEEEEE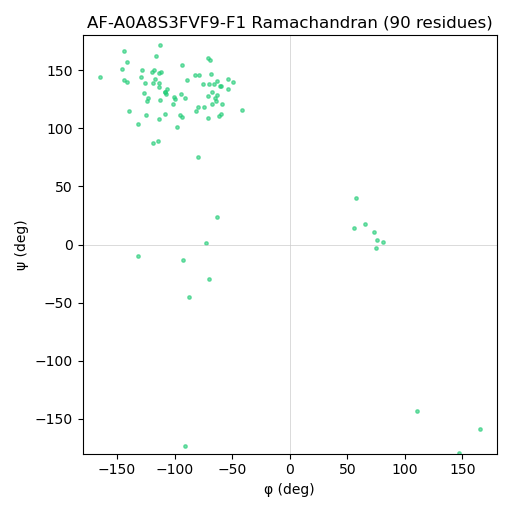---TTS--EEE--EEEPBPPP---

Solvent-accessible surface area (backbone atoms only — not comparable to full-atom values): 5209 Å² total; per-residue (Å²): 132,50,54,18,39,29,36,38,32,22,33,62,87,77,64,45,42,40,54,64,25,37,43,36,42,73,98,47,94,74,63,46,59,20,40,81,64,4,37,38,73,45,80,46,73,63,46,72,41,40,38,38,39,37,40,93,69,37,42,70,45,74,46,73,70,46,75,34,66,84,66,96,83,61,58,43,60,45,79,55,69,45,70,34,48,72,50,76,78,77,86,125